Protein AF-A0A7W1JVN3-F1 (afdb_monomer_lite)

Radius of gyration: 24.02 Å; chains: 1; bounding box: 45×33×67 Å

Structure (mmCIF, N/CA/C/O backbone):
data_AF-A0A7W1JVN3-F1
#
_entry.id   AF-A0A7W1JVN3-F1
#
loop_
_atom_site.group_PDB
_atom_site.id
_atom_site.type_symbol
_atom_site.label_at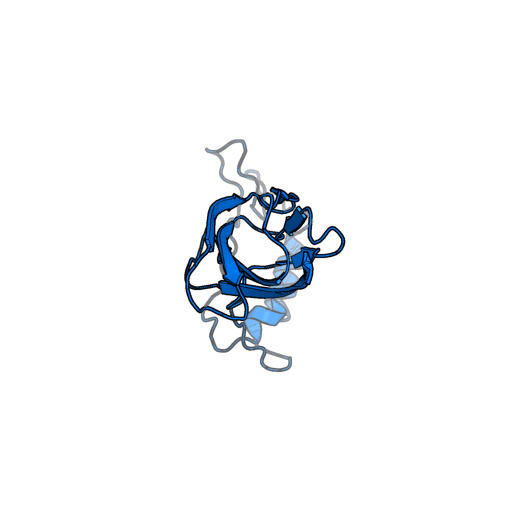om_id
_atom_site.label_alt_id
_atom_site.label_comp_id
_atom_site.label_asym_id
_atom_site.label_entity_id
_atom_site.label_seq_id
_atom_site.pdbx_PDB_ins_code
_atom_site.Cartn_x
_atom_site.Cartn_y
_atom_site.Cartn_z
_atom_site.occupancy
_atom_site.B_iso_or_equiv
_atom_site.auth_seq_id
_atom_site.auth_comp_id
_atom_site.auth_asym_id
_atom_site.auth_atom_id
_atom_site.pdbx_PDB_model_num
ATOM 1 N N . MET A 1 1 ? 14.796 -2.039 -10.505 1.00 80.62 1 MET A N 1
ATOM 2 C CA . MET A 1 1 ? 13.611 -2.732 -11.058 1.00 80.62 1 MET A CA 1
ATOM 3 C C . MET A 1 1 ? 13.986 -3.695 -12.180 1.00 80.62 1 MET A C 1
ATOM 5 O O . MET A 1 1 ? 13.745 -4.871 -11.993 1.00 80.62 1 MET A O 1
ATOM 9 N N . ILE A 1 2 ? 14.635 -3.263 -13.273 1.00 90.00 2 ILE A N 1
ATOM 10 C CA . ILE A 1 2 ? 15.010 -4.145 -14.409 1.00 90.00 2 ILE A CA 1
ATOM 11 C C . ILE A 1 2 ? 15.814 -5.377 -13.957 1.00 90.00 2 ILE A C 1
ATOM 13 O O . ILE A 1 2 ? 15.402 -6.497 -14.219 1.00 90.00 2 ILE A O 1
ATOM 17 N N . ALA A 1 3 ? 16.880 -5.178 -13.175 1.00 89.56 3 ALA A N 1
ATOM 18 C CA . ALA A 1 3 ? 17.670 -6.275 -12.601 1.00 89.56 3 ALA A CA 1
ATOM 19 C C . ALA A 1 3 ? 16.864 -7.224 -11.690 1.00 89.56 3 ALA A C 1
ATOM 21 O O . ALA A 1 3 ? 17.147 -8.412 -11.630 1.00 89.56 3 ALA A O 1
ATOM 22 N N . MET A 1 4 ? 15.855 -6.700 -10.982 1.00 88.25 4 MET A N 1
ATOM 23 C CA . MET A 1 4 ? 14.982 -7.509 -10.125 1.00 88.25 4 MET A CA 1
ATOM 24 C C . MET A 1 4 ? 14.071 -8.392 -10.979 1.00 88.25 4 MET A C 1
ATOM 26 O O . MET A 1 4 ? 13.988 -9.583 -10.724 1.00 88.25 4 MET A O 1
ATOM 30 N N . MET A 1 5 ? 13.449 -7.812 -12.012 1.00 90.88 5 MET A N 1
ATOM 31 C CA . MET A 1 5 ? 12.566 -8.536 -12.932 1.00 90.88 5 MET A CA 1
ATOM 32 C C . MET A 1 5 ? 13.322 -9.600 -13.730 1.00 90.88 5 MET A C 1
ATOM 34 O O . MET A 1 5 ? 12.798 -10.684 -13.931 1.00 90.88 5 MET A O 1
ATOM 38 N N . ALA A 1 6 ? 14.571 -9.326 -14.124 1.00 91.81 6 ALA A N 1
ATOM 39 C CA . ALA A 1 6 ? 15.424 -10.305 -14.798 1.00 91.81 6 ALA A CA 1
ATOM 40 C C . ALA A 1 6 ? 15.704 -11.552 -13.943 1.00 91.81 6 ALA A C 1
ATOM 42 O O . ALA A 1 6 ? 15.958 -12.618 -14.490 1.00 91.81 6 ALA A O 1
ATOM 43 N N . CYS A 1 7 ? 15.669 -11.414 -12.614 1.00 92.19 7 CYS A N 1
ATOM 44 C CA . CYS A 1 7 ? 15.931 -12.486 -11.656 1.00 92.19 7 CYS A CA 1
ATOM 45 C C . CYS A 1 7 ? 14.673 -13.074 -11.012 1.00 92.19 7 CYS A C 1
ATOM 47 O O . CYS A 1 7 ? 14.799 -13.858 -10.068 1.00 92.19 7 CYS A O 1
ATOM 49 N N . ASP A 1 8 ? 13.487 -12.720 -11.504 1.00 90.94 8 ASP A N 1
ATOM 50 C CA . ASP A 1 8 ? 12.232 -13.265 -11.010 1.00 90.94 8 ASP A CA 1
ATOM 51 C C . ASP A 1 8 ? 11.709 -14.370 -11.931 1.00 90.94 8 ASP A C 1
ATOM 53 O O . ASP A 1 8 ? 11.306 -14.079 -13.059 1.00 90.94 8 ASP A O 1
ATOM 57 N N . PRO A 1 9 ? 11.671 -15.638 -11.475 1.00 88.25 9 PRO A N 1
ATOM 58 C CA . PRO A 1 9 ? 11.204 -16.744 -12.306 1.00 88.25 9 PRO A CA 1
ATOM 59 C C . PRO A 1 9 ? 9.716 -16.643 -12.675 1.00 88.25 9 PRO A C 1
ATOM 61 O O . PRO A 1 9 ? 9.282 -17.316 -13.607 1.00 88.25 9 PRO A O 1
ATOM 64 N N . ASN A 1 10 ? 8.928 -15.816 -11.978 1.00 88.81 10 ASN A N 1
ATOM 65 C CA . ASN A 1 10 ? 7.516 -15.597 -12.289 1.00 88.81 10 ASN A CA 1
ATOM 66 C C . ASN A 1 10 ? 7.293 -14.500 -13.346 1.00 88.81 10 ASN A C 1
ATOM 68 O O . ASN A 1 10 ? 6.156 -14.276 -13.765 1.00 88.81 10 ASN A O 1
ATOM 72 N N . VAL A 1 11 ? 8.346 -13.799 -13.779 1.00 87.25 11 VAL A N 1
ATOM 73 C CA . VAL A 1 11 ? 8.254 -12.721 -14.769 1.00 87.25 11 VAL A CA 1
ATOM 74 C C . VAL A 1 11 ? 8.721 -13.227 -16.129 1.00 87.25 11 VAL A C 1
ATOM 76 O O . VAL A 1 11 ? 9.907 -13.402 -16.376 1.00 87.25 11 VAL A O 1
ATOM 79 N N . ALA A 1 12 ? 7.773 -13.414 -17.048 1.00 88.81 12 ALA A N 1
ATOM 80 C CA . ALA A 1 12 ? 8.077 -13.826 -18.420 1.00 88.81 12 ALA A CA 1
ATOM 81 C C . ALA A 1 12 ? 8.502 -12.654 -19.324 1.00 88.81 12 ALA A C 1
ATOM 83 O O . ALA A 1 12 ? 9.251 -12.845 -20.279 1.00 88.81 12 ALA A O 1
ATOM 84 N N . LEU A 1 13 ? 7.997 -11.442 -19.059 1.00 90.00 13 LEU A N 1
ATOM 85 C CA . LEU A 1 13 ? 8.247 -10.264 -19.888 1.00 90.00 13 LEU A CA 1
ATOM 86 C C . LEU A 1 13 ? 8.086 -8.968 -19.083 1.00 90.00 13 LEU A C 1
ATOM 88 O O . LEU A 1 13 ? 7.163 -8.830 -18.283 1.00 90.00 13 LEU A O 1
ATOM 92 N N . LEU A 1 14 ? 8.959 -7.994 -19.351 1.00 88.69 14 LEU A N 1
ATOM 93 C CA . LEU A 1 14 ? 8.854 -6.618 -18.867 1.00 88.69 14 LEU A CA 1
ATOM 94 C C . LEU A 1 14 ? 8.654 -5.682 -20.062 1.00 88.69 14 LEU A C 1
ATOM 96 O O . LEU A 1 14 ? 9.536 -5.565 -20.910 1.00 88.69 14 LEU A O 1
ATOM 100 N N . ASN A 1 15 ? 7.508 -5.002 -20.117 1.00 90.62 15 ASN A N 1
ATOM 101 C CA . ASN A 1 15 ? 7.204 -4.041 -21.174 1.00 90.62 15 ASN A CA 1
ATOM 102 C C . ASN A 1 15 ? 7.471 -2.599 -20.717 1.00 90.62 15 ASN A C 1
ATOM 104 O O . ASN A 1 15 ? 7.089 -2.216 -19.610 1.00 90.62 15 ASN A O 1
ATOM 108 N N . PHE A 1 16 ? 8.071 -1.787 -21.588 1.00 87.56 16 PHE A N 1
ATOM 109 C CA . PHE A 1 16 ? 8.265 -0.355 -21.362 1.00 87.56 16 PHE A CA 1
ATOM 110 C C . PHE A 1 16 ? 7.282 0.439 -22.221 1.00 87.56 16 PHE A C 1
ATOM 112 O O . PHE A 1 16 ? 7.457 0.567 -23.432 1.00 87.56 16 PHE A O 1
ATOM 119 N N . SER A 1 17 ? 6.254 0.992 -21.578 1.00 85.38 17 SER A N 1
ATOM 120 C CA . SER A 1 17 ? 5.256 1.842 -22.230 1.00 85.38 17 SER A CA 1
ATOM 121 C C . SER A 1 17 ? 5.543 3.322 -21.925 1.00 85.38 17 SER A C 1
ATOM 123 O O . SER A 1 17 ? 5.398 3.759 -20.785 1.00 85.38 17 SER A O 1
ATOM 125 N N . HIS A 1 18 ? 5.962 4.153 -22.881 1.00 84.81 18 HIS A N 1
ATOM 126 C CA . HIS A 1 18 ? 6.112 3.923 -24.325 1.00 84.81 18 HIS A CA 1
ATOM 127 C C . HIS A 1 18 ? 7.596 3.917 -24.742 1.00 84.81 18 HIS A C 1
ATOM 129 O O . HIS A 1 18 ? 8.470 4.394 -24.019 1.00 84.81 18 HIS A O 1
ATOM 135 N N . ALA A 1 19 ? 7.904 3.402 -25.935 1.00 89.12 19 ALA A N 1
ATOM 136 C CA . ALA A 1 19 ? 9.220 3.620 -26.540 1.00 89.12 19 ALA A CA 1
ATOM 137 C C . ALA A 1 19 ? 9.348 5.063 -27.064 1.00 89.12 19 ALA A C 1
ATOM 139 O O . ALA A 1 19 ? 10.355 5.725 -26.812 1.00 89.12 19 ALA A O 1
ATOM 140 N N . VAL A 1 20 ? 8.296 5.559 -27.726 1.00 90.94 20 VAL A N 1
ATOM 141 C CA . VAL A 1 20 ? 8.156 6.927 -28.247 1.00 90.94 20 VAL A CA 1
ATOM 142 C C . VAL A 1 20 ? 6.894 7.552 -27.653 1.00 90.94 20 VAL A C 1
ATOM 144 O O . VAL A 1 20 ? 5.893 6.854 -27.509 1.00 90.94 20 VAL A O 1
ATOM 147 N N . ASP A 1 21 ? 6.940 8.832 -27.291 1.00 88.62 21 ASP A N 1
ATOM 148 C CA . ASP A 1 21 ? 5.760 9.578 -26.838 1.00 88.62 21 ASP A CA 1
ATOM 149 C C . ASP A 1 21 ? 4.644 9.575 -27.896 1.00 88.62 21 ASP A C 1
ATOM 151 O O . ASP A 1 21 ? 4.900 9.685 -29.097 1.00 88.62 21 ASP A O 1
ATOM 155 N N . GLU A 1 22 ? 3.400 9.483 -27.431 1.00 85.12 22 GLU A N 1
ATOM 156 C CA . GLU A 1 22 ? 2.211 9.519 -28.283 1.00 85.12 22 GLU A CA 1
ATOM 157 C C . GLU A 1 22 ? 1.976 10.942 -28.814 1.00 85.12 22 GLU A C 1
ATOM 159 O O . GLU A 1 22 ? 2.020 11.915 -28.059 1.00 85.12 22 GLU A O 1
ATOM 164 N N . THR A 1 23 ? 1.696 11.085 -30.111 1.00 82.56 23 THR A N 1
ATOM 165 C CA . THR A 1 23 ? 1.456 12.402 -30.730 1.00 82.56 23 THR A CA 1
ATOM 166 C C . THR A 1 23 ? 0.033 12.895 -30.510 1.00 82.56 23 THR A C 1
ATOM 168 O O . THR A 1 23 ? -0.199 14.100 -30.433 1.00 82.56 23 THR A O 1
ATOM 171 N N . ASN A 1 24 ? -0.920 11.970 -30.390 1.00 78.81 24 ASN A N 1
ATOM 172 C CA . ASN A 1 24 ? -2.346 12.277 -30.294 1.00 78.81 24 ASN A CA 1
ATOM 173 C C . ASN A 1 24 ? -2.817 12.606 -28.866 1.00 78.81 24 ASN A C 1
ATOM 175 O O . ASN A 1 24 ? -3.949 13.052 -28.683 1.00 78.81 24 ASN A O 1
ATOM 179 N N . LEU A 1 25 ? -1.967 12.404 -27.850 1.00 69.12 25 LEU A N 1
ATOM 180 C CA . LEU A 1 25 ? -2.274 12.666 -26.442 1.00 69.12 25 LEU A CA 1
ATOM 181 C C . LEU A 1 25 ? -1.255 13.661 -25.864 1.00 69.12 25 LEU A C 1
ATOM 183 O O . LEU A 1 25 ? -0.234 13.238 -25.320 1.00 69.12 25 LEU A O 1
ATOM 187 N N . PRO A 1 26 ? -1.522 14.982 -25.927 1.00 63.78 26 PRO A N 1
ATOM 188 C CA . PRO A 1 26 ? -0.530 16.029 -25.646 1.00 63.78 26 PRO A CA 1
ATOM 189 C C . PRO A 1 26 ? 0.064 16.020 -24.223 1.00 63.78 26 PRO A C 1
ATOM 191 O O . PRO A 1 26 ? 1.029 16.735 -23.963 1.00 63.78 26 PRO A O 1
ATOM 194 N N . ALA A 1 27 ? -0.474 15.210 -23.306 1.00 64.75 27 ALA A N 1
ATOM 195 C CA . ALA A 1 27 ? -0.007 15.093 -21.925 1.00 64.75 27 ALA A CA 1
ATOM 196 C C . ALA A 1 27 ? 0.589 13.717 -21.562 1.00 64.75 27 ALA A C 1
ATOM 198 O O . ALA A 1 27 ? 1.071 13.558 -20.440 1.00 64.75 27 ALA A O 1
ATOM 199 N N . TRP A 1 28 ? 0.587 12.724 -22.463 1.00 69.38 28 TRP A N 1
ATOM 200 C CA . TRP A 1 28 ? 1.148 11.404 -22.156 1.00 69.38 28 TRP A CA 1
ATOM 201 C C . TRP A 1 28 ? 2.603 11.300 -22.622 1.00 69.38 28 TRP A C 1
ATOM 203 O O . TRP A 1 28 ? 2.902 10.858 -23.728 1.00 69.38 28 TRP A O 1
ATOM 213 N N . GLN A 1 29 ? 3.516 11.711 -21.742 1.00 78.50 29 GLN A N 1
ATOM 214 C CA . GLN A 1 29 ? 4.952 11.822 -22.016 1.00 78.50 29 GLN A CA 1
ATOM 215 C C . GLN A 1 29 ? 5.802 10.760 -21.287 1.00 78.50 29 GLN A C 1
ATOM 217 O O . GLN A 1 29 ? 6.773 11.088 -20.600 1.00 78.50 29 GLN A O 1
ATOM 222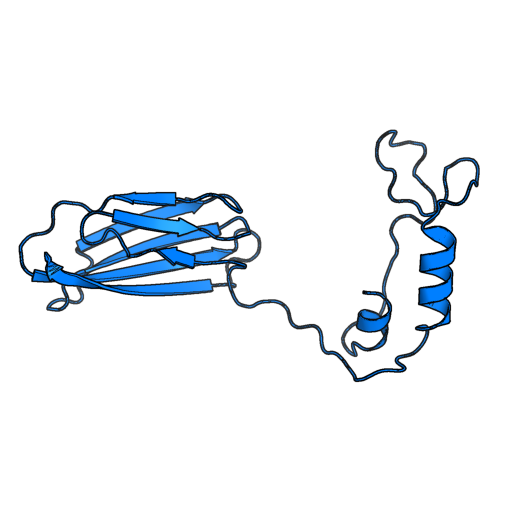 N N . SER A 1 30 ? 5.404 9.484 -21.361 1.00 85.44 30 SER A N 1
ATOM 223 C CA . SER A 1 30 ? 6.122 8.374 -20.703 1.00 85.44 30 SER A CA 1
ATOM 224 C C . SER A 1 30 ? 7.128 7.653 -21.611 1.00 85.44 30 SER A C 1
ATOM 226 O O . SER A 1 30 ? 7.730 6.661 -21.198 1.00 85.44 30 SER A O 1
ATOM 228 N N . GLY A 1 31 ? 7.303 8.131 -22.844 1.00 90.31 31 GLY A N 1
ATOM 229 C CA . GLY A 1 31 ? 8.224 7.623 -23.849 1.00 90.31 31 GLY A CA 1
ATOM 230 C C . GLY A 1 31 ? 9.693 7.823 -23.483 1.00 90.31 31 GLY A C 1
ATOM 231 O O . GLY A 1 31 ? 10.066 8.823 -22.874 1.00 90.31 31 GLY A O 1
ATOM 232 N N . LEU A 1 32 ? 10.570 6.912 -23.912 1.00 93.81 32 LEU A N 1
ATOM 233 C CA . LEU A 1 32 ? 12.026 7.122 -23.836 1.00 93.81 32 LEU A CA 1
ATOM 234 C C . LEU A 1 32 ? 12.540 8.066 -24.936 1.00 93.81 32 LEU A C 1
ATOM 236 O O . LEU A 1 32 ? 13.649 8.601 -24.839 1.00 93.81 32 LEU A O 1
ATOM 240 N N . VAL A 1 33 ? 11.738 8.265 -25.980 1.00 94.56 33 VAL A N 1
ATOM 241 C CA . VAL A 1 33 ? 12.029 9.090 -27.151 1.00 94.56 33 VAL A CA 1
ATOM 242 C C . VAL A 1 33 ? 10.862 10.053 -27.380 1.00 94.56 33 VAL A C 1
ATOM 244 O O . VAL A 1 33 ? 9.701 9.663 -27.298 1.00 94.56 33 VAL A O 1
ATOM 247 N N . LEU A 1 34 ? 11.169 11.318 -27.652 1.00 91.38 34 LEU A N 1
ATOM 248 C CA . LEU A 1 34 ? 10.186 12.330 -28.038 1.00 91.38 34 LEU A CA 1
ATOM 249 C C . LEU A 1 34 ? 9.633 12.044 -29.446 1.00 91.38 34 LEU A C 1
ATOM 251 O O . LEU A 1 34 ? 10.298 11.363 -30.230 1.00 91.38 34 LEU A O 1
ATOM 255 N N . PRO A 1 35 ? 8.487 12.625 -29.846 1.00 90.75 35 PRO A N 1
ATOM 256 C CA . PRO A 1 35 ? 7.905 12.358 -31.164 1.00 90.75 35 PRO A CA 1
ATOM 257 C C . PRO A 1 35 ? 8.803 12.768 -32.340 1.00 90.75 35 PRO A C 1
ATOM 259 O O . PRO A 1 35 ? 8.720 12.203 -33.423 1.00 90.75 35 PRO A O 1
ATOM 262 N N . ASN A 1 36 ? 9.710 13.726 -32.121 1.00 91.06 36 ASN A N 1
ATOM 263 C CA . ASN A 1 36 ? 10.709 14.153 -33.103 1.00 91.06 36 ASN A CA 1
ATOM 264 C C . ASN A 1 36 ? 11.965 13.251 -33.148 1.00 91.06 36 ASN A C 1
ATOM 266 O O . ASN A 1 36 ? 12.952 13.616 -33.782 1.00 91.06 36 ASN A O 1
ATOM 270 N N . GLY A 1 37 ? 11.976 12.121 -32.431 1.00 92.00 37 GLY A N 1
ATOM 271 C CA . GLY A 1 37 ? 13.104 11.187 -32.369 1.00 92.00 37 GLY A CA 1
ATOM 272 C C . GLY A 1 37 ? 14.187 11.541 -31.341 1.00 92.00 37 GLY A C 1
ATOM 273 O O . GLY A 1 37 ? 15.147 10.786 -31.172 1.00 92.00 37 GLY A O 1
ATOM 274 N N . THR A 1 38 ? 14.052 12.658 -30.619 1.00 94.69 38 THR A N 1
ATOM 275 C CA . THR A 1 38 ? 15.031 13.061 -29.600 1.00 94.69 38 THR A CA 1
ATOM 276 C C . THR A 1 38 ? 14.950 12.130 -28.392 1.00 94.69 38 THR A C 1
ATOM 278 O O . THR A 1 38 ? 13.896 11.966 -27.782 1.00 94.69 38 THR A O 1
ATOM 281 N N . ARG A 1 39 ? 16.073 11.518 -28.012 1.00 95.75 39 ARG A N 1
ATOM 282 C CA . ARG A 1 39 ? 16.152 10.608 -26.859 1.00 95.75 39 ARG A CA 1
ATOM 283 C C . ARG A 1 39 ? 16.128 11.392 -25.548 1.00 95.75 39 ARG A C 1
ATOM 285 O O . ARG A 1 39 ? 16.862 12.368 -25.400 1.00 95.75 39 ARG A O 1
ATOM 292 N N . ARG A 1 40 ? 15.342 10.936 -24.571 1.00 93.25 40 ARG A N 1
ATOM 293 C CA . ARG A 1 40 ? 15.376 11.478 -23.205 1.00 93.25 40 ARG A CA 1
ATOM 294 C C . ARG A 1 40 ? 16.631 11.009 -22.469 1.00 93.25 40 ARG A C 1
ATOM 296 O O . ARG A 1 40 ? 17.221 9.985 -22.810 1.00 93.25 40 ARG A O 1
ATOM 303 N N . ALA A 1 41 ? 16.993 11.711 -21.395 1.00 94.38 41 ALA A N 1
ATOM 304 C CA . ALA A 1 41 ? 18.122 11.339 -20.536 1.00 94.38 41 ALA A CA 1
ATOM 305 C C . ALA A 1 41 ? 18.001 9.916 -19.947 1.00 94.38 41 ALA A C 1
ATOM 307 O O . ALA A 1 41 ? 19.008 9.268 -19.676 1.00 94.38 41 ALA A O 1
ATOM 308 N N . SER A 1 42 ? 16.775 9.402 -19.794 1.00 92.38 42 SER A N 1
ATOM 309 C CA . SER A 1 42 ? 16.509 8.032 -19.347 1.00 92.38 42 SER A CA 1
ATOM 310 C C . SER A 1 42 ? 16.840 6.960 -20.392 1.00 92.38 42 SER A C 1
ATOM 312 O O . SER A 1 42 ? 17.077 5.815 -20.014 1.00 92.38 42 SER A O 1
ATOM 314 N N . PHE A 1 43 ? 16.890 7.298 -21.687 1.00 95.31 43 PHE A N 1
ATOM 315 C CA . PHE A 1 43 ? 17.106 6.337 -22.773 1.00 95.31 43 PHE A CA 1
ATOM 316 C C . PHE A 1 43 ? 18.388 5.502 -22.602 1.00 95.31 43 PHE A C 1
ATOM 318 O O . PHE A 1 43 ? 18.279 4.273 -22.583 1.00 95.31 43 PHE A O 1
ATOM 325 N N . PRO A 1 44 ? 19.596 6.097 -22.462 1.00 96.06 44 PRO A N 1
ATOM 326 C CA . PRO A 1 44 ? 20.814 5.305 -22.297 1.00 96.06 44 PRO A CA 1
ATOM 327 C C . PRO A 1 44 ? 20.776 4.461 -21.019 1.00 96.06 44 PRO A C 1
ATOM 329 O O . PRO A 1 44 ? 21.146 3.295 -21.066 1.00 96.06 44 PRO A O 1
ATOM 332 N N . ALA A 1 45 ? 20.239 4.991 -19.915 1.00 94.62 45 ALA A N 1
ATOM 333 C CA . ALA A 1 45 ? 20.142 4.256 -18.655 1.00 94.62 45 ALA A CA 1
ATOM 334 C C . ALA A 1 45 ? 19.256 3.003 -18.770 1.00 94.62 45 ALA A C 1
ATOM 336 O O . ALA A 1 45 ? 19.624 1.941 -18.270 1.00 94.62 45 ALA A O 1
ATOM 337 N N . VAL A 1 46 ? 18.109 3.100 -19.452 1.00 93.94 46 VAL A N 1
ATOM 338 C CA . VAL A 1 46 ? 17.221 1.948 -19.676 1.00 93.94 46 VAL A CA 1
ATOM 339 C C . VAL A 1 46 ? 17.858 0.944 -20.632 1.00 93.94 46 VAL A C 1
ATOM 341 O O . VAL A 1 46 ? 17.874 -0.246 -20.326 1.00 93.94 46 VAL A O 1
ATOM 344 N N . ARG A 1 47 ? 18.434 1.408 -21.748 1.00 95.19 47 ARG A N 1
ATOM 345 C CA . ARG A 1 47 ? 19.145 0.547 -22.706 1.00 95.19 47 ARG A CA 1
ATOM 346 C C . ARG A 1 47 ? 20.258 -0.243 -22.019 1.00 95.19 47 ARG A C 1
ATOM 348 O O . ARG A 1 47 ? 20.323 -1.460 -22.165 1.00 95.19 47 ARG A O 1
ATOM 355 N N . ASP A 1 48 ? 21.115 0.438 -21.267 1.00 95.50 48 ASP A N 1
ATOM 356 C CA . ASP A 1 48 ? 22.272 -0.184 -20.627 1.00 95.50 48 ASP A CA 1
ATOM 357 C C . ASP A 1 48 ? 21.821 -1.157 -19.532 1.00 95.50 48 ASP A C 1
ATOM 359 O O . ASP A 1 48 ? 22.355 -2.259 -19.426 1.00 95.50 48 ASP A O 1
ATOM 363 N N . ALA A 1 49 ? 20.769 -0.822 -18.779 1.00 94.31 49 ALA A N 1
ATOM 364 C CA . ALA A 1 49 ? 20.184 -1.734 -17.805 1.00 94.31 49 ALA A CA 1
ATOM 365 C C . ALA A 1 49 ? 19.586 -2.995 -18.452 1.00 94.31 49 ALA A C 1
ATOM 367 O O . ALA A 1 49 ? 19.764 -4.078 -17.898 1.00 94.31 49 ALA A O 1
ATOM 368 N N . ILE A 1 50 ? 18.924 -2.889 -19.609 1.00 93.81 50 ILE A N 1
ATOM 369 C CA . ILE A 1 50 ? 18.444 -4.057 -20.367 1.00 93.81 50 ILE A CA 1
ATOM 370 C C . ILE A 1 50 ? 19.634 -4.902 -20.830 1.00 93.81 50 ILE A C 1
ATOM 372 O O . ILE A 1 50 ? 19.651 -6.105 -20.599 1.00 93.81 50 ILE A O 1
ATOM 376 N N . MET A 1 51 ? 20.665 -4.284 -21.411 1.00 94.81 51 MET A N 1
ATOM 377 C CA . MET A 1 51 ? 21.847 -5.008 -21.891 1.00 94.81 51 MET A CA 1
ATOM 378 C C . MET A 1 51 ? 22.606 -5.715 -20.767 1.00 94.81 51 MET A C 1
ATOM 380 O O . MET A 1 51 ? 23.081 -6.833 -20.953 1.00 94.81 51 MET A O 1
ATOM 384 N N . VAL A 1 52 ? 22.714 -5.093 -19.593 1.00 94.56 52 VAL A N 1
ATOM 385 C CA . VAL A 1 52 ? 23.371 -5.693 -18.426 1.00 94.56 52 VAL A CA 1
ATOM 386 C C . VAL A 1 52 ? 22.538 -6.833 -17.836 1.00 94.56 52 VAL A C 1
ATOM 388 O O . VAL A 1 52 ? 23.130 -7.808 -17.374 1.00 94.56 52 VAL A O 1
ATOM 391 N N . ASN A 1 53 ? 21.206 -6.741 -17.879 1.00 92.56 53 ASN A N 1
ATOM 392 C CA . ASN A 1 53 ? 20.276 -7.658 -17.212 1.00 92.56 53 ASN A CA 1
ATOM 393 C C . ASN A 1 53 ? 19.384 -8.431 -18.201 1.00 92.56 53 ASN A C 1
ATOM 395 O O . ASN A 1 53 ? 18.242 -8.740 -17.873 1.00 92.56 53 ASN A O 1
ATOM 399 N N . HIS A 1 54 ? 19.878 -8.735 -19.408 1.00 88.38 54 HIS A N 1
ATOM 400 C CA . HIS A 1 54 ? 19.149 -9.582 -20.366 1.00 88.38 54 HIS A CA 1
ATOM 401 C C . HIS A 1 54 ? 18.959 -11.017 -19.846 1.00 88.38 54 HIS A C 1
ATOM 403 O O . HIS A 1 54 ? 18.075 -11.730 -20.303 1.00 88.38 54 HIS A O 1
ATOM 409 N N . GLU A 1 55 ? 19.770 -11.405 -18.863 1.00 88.19 55 GLU A N 1
ATOM 410 C CA . GLU A 1 55 ? 19.692 -12.637 -18.088 1.00 88.19 55 GLU A CA 1
ATOM 411 C C . GLU A 1 55 ? 19.839 -12.303 -16.597 1.00 88.19 55 GLU A C 1
ATOM 413 O O . GLU A 1 55 ? 20.450 -11.289 -16.228 1.00 88.19 55 GLU A O 1
ATOM 418 N N . CYS A 1 56 ? 19.326 -13.176 -15.726 1.00 89.88 56 CYS A N 1
ATOM 419 C CA . CYS A 1 56 ? 19.582 -13.063 -14.296 1.00 89.88 56 CYS A CA 1
ATOM 420 C C . CYS A 1 56 ? 21.063 -13.313 -13.993 1.00 89.88 56 CYS A C 1
ATOM 422 O O . CYS A 1 56 ? 21.561 -14.425 -14.140 1.00 89.88 56 CYS A O 1
ATOM 424 N N . LYS A 1 57 ? 21.754 -12.285 -13.496 1.00 86.25 57 LYS A N 1
ATOM 425 C CA . LYS A 1 57 ? 23.150 -12.378 -13.022 1.00 86.25 57 LYS A CA 1
ATOM 426 C C . LYS A 1 57 ? 23.274 -12.362 -11.497 1.00 86.25 57 LYS A C 1
ATOM 428 O O . LYS A 1 57 ? 24.379 -12.378 -10.963 1.00 86.25 57 LYS A O 1
ATOM 433 N N . GLY A 1 58 ? 22.148 -12.253 -10.798 1.00 83.19 58 GLY A N 1
ATOM 434 C CA . GLY A 1 58 ? 22.083 -12.095 -9.351 1.00 83.19 58 GLY A CA 1
ATOM 435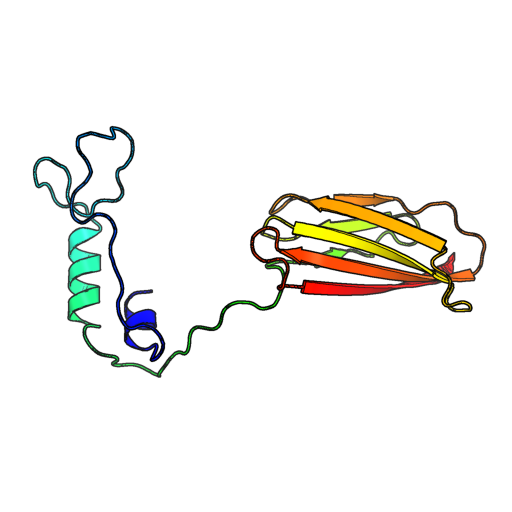 C C . GLY A 1 58 ? 21.440 -13.286 -8.652 1.00 83.19 58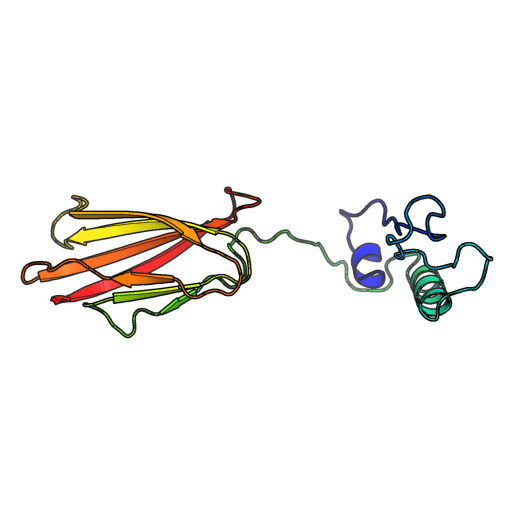 GLY A C 1
ATOM 436 O O . GLY A 1 58 ? 21.236 -14.355 -9.220 1.00 83.19 58 GLY A O 1
ATOM 437 N N . LYS A 1 59 ? 21.092 -13.079 -7.383 1.00 84.94 59 LYS A N 1
ATOM 438 C CA . LYS A 1 59 ? 20.251 -14.020 -6.646 1.00 84.94 59 LYS A CA 1
ATOM 439 C C . LYS A 1 59 ? 18.847 -13.999 -7.249 1.00 84.94 59 LYS A C 1
ATOM 441 O O . LYS A 1 59 ? 18.320 -12.914 -7.484 1.00 84.94 59 LYS A O 1
ATOM 446 N N . LEU A 1 60 ? 18.240 -15.172 -7.426 1.00 87.81 60 LEU A N 1
ATOM 447 C CA . LEU A 1 60 ? 16.823 -15.265 -7.770 1.00 87.81 60 LEU A CA 1
ATOM 448 C C . LEU A 1 60 ? 15.996 -14.501 -6.731 1.00 87.81 60 LEU A C 1
ATOM 450 O O . LEU A 1 60 ? 16.128 -14.726 -5.522 1.00 87.81 60 LEU A O 1
ATOM 454 N N . VAL A 1 61 ? 15.175 -13.576 -7.214 1.00 82.62 61 VAL A N 1
ATOM 455 C CA . VAL A 1 61 ? 14.263 -12.780 -6.401 1.00 82.62 61 VAL A CA 1
ATOM 456 C C . VAL A 1 61 ? 12.864 -13.139 -6.838 1.00 82.62 61 VAL A C 1
ATOM 458 O O . VAL A 1 61 ? 12.458 -12.799 -7.934 1.00 82.62 61 VAL A O 1
ATOM 461 N N . GLU A 1 62 ? 12.113 -13.795 -5.971 1.00 83.38 62 GLU A N 1
ATOM 462 C CA . GLU A 1 62 ? 10.696 -14.018 -6.217 1.00 83.38 62 GLU A CA 1
ATOM 463 C C . GLU A 1 62 ? 9.927 -12.786 -5.741 1.00 83.38 62 GLU A C 1
ATOM 465 O O . GLU A 1 62 ? 9.877 -12.500 -4.536 1.00 83.38 62 GLU A O 1
ATOM 470 N N . TRP A 1 63 ? 9.343 -12.027 -6.666 1.00 80.69 63 TRP A N 1
ATOM 471 C CA . TRP A 1 63 ? 8.393 -10.997 -6.290 1.00 80.69 63 TRP A CA 1
ATOM 472 C C . TRP A 1 63 ? 7.193 -11.661 -5.625 1.00 80.69 63 TRP A C 1
ATOM 474 O O . TRP A 1 63 ? 6.587 -12.600 -6.140 1.00 80.69 63 TRP A O 1
ATOM 484 N N . ARG A 1 64 ? 6.829 -11.145 -4.454 1.00 80.75 64 ARG A N 1
ATOM 485 C CA . ARG A 1 64 ? 5.620 -11.545 -3.743 1.00 80.75 64 ARG A CA 1
ATOM 486 C C . ARG A 1 64 ? 4.763 -10.310 -3.559 1.00 80.75 64 ARG A C 1
ATOM 488 O O . ARG A 1 64 ? 5.226 -9.308 -3.011 1.00 80.75 64 ARG A O 1
ATOM 495 N N . HIS A 1 65 ? 3.509 -10.386 -3.993 1.00 82.56 65 HIS A N 1
ATOM 496 C CA . HIS A 1 65 ? 2.538 -9.355 -3.649 1.00 82.56 65 HIS A CA 1
ATOM 497 C C . HIS A 1 65 ? 2.389 -9.263 -2.123 1.00 82.56 65 HIS A C 1
ATOM 499 O O . HIS A 1 65 ? 2.529 -10.262 -1.411 1.00 82.56 65 HIS A O 1
ATOM 505 N N . THR A 1 66 ? 2.089 -8.069 -1.620 1.00 90.75 66 THR A N 1
ATOM 506 C CA . THR A 1 66 ? 1.707 -7.903 -0.214 1.00 90.75 66 THR A CA 1
ATOM 507 C C . THR A 1 66 ? 0.334 -8.532 0.020 1.00 90.75 66 THR A C 1
ATOM 509 O O . THR A 1 66 ? -0.586 -8.337 -0.771 1.00 90.75 66 THR A O 1
ATOM 512 N N . ASP A 1 67 ? 0.189 -9.266 1.116 1.00 94.44 67 ASP A N 1
ATOM 513 C CA . ASP A 1 67 ? -1.071 -9.834 1.613 1.00 94.44 67 ASP A CA 1
ATOM 514 C C . ASP A 1 67 ? -1.749 -8.916 2.649 1.00 94.44 67 ASP A C 1
ATOM 516 O O . ASP A 1 67 ? -2.839 -9.193 3.149 1.00 94.44 67 ASP A O 1
ATOM 520 N N . ARG A 1 68 ? -1.105 -7.790 2.965 1.00 96.44 68 ARG A N 1
ATOM 521 C CA . ARG A 1 68 ? -1.525 -6.819 3.976 1.00 96.44 68 ARG A CA 1
ATOM 522 C C . ARG A 1 68 ? -1.788 -5.458 3.364 1.00 96.44 68 ARG A C 1
ATOM 524 O O . ARG A 1 68 ? -1.309 -5.135 2.274 1.00 96.44 68 ARG A O 1
ATOM 531 N N . VAL A 1 69 ? -2.534 -4.648 4.103 1.00 97.56 69 VAL A N 1
ATOM 532 C CA . VAL A 1 69 ? -2.716 -3.227 3.804 1.00 97.56 69 VAL A CA 1
ATOM 533 C C . VAL A 1 69 ? -1.392 -2.489 4.044 1.00 97.56 69 VAL A C 1
ATOM 535 O O . VAL A 1 69 ? -0.824 -2.575 5.138 1.00 97.56 69 VAL A O 1
ATOM 538 N N . VAL A 1 70 ? -0.883 -1.794 3.029 1.00 96.88 70 VAL A N 1
ATOM 539 C CA . VAL A 1 70 ? 0.429 -1.126 3.034 1.00 96.88 70 VAL A CA 1
ATOM 540 C C . VAL A 1 70 ? 0.407 0.062 3.989 1.00 96.88 70 VAL A C 1
ATOM 542 O O . VAL A 1 70 ? -0.519 0.872 3.987 1.00 96.88 70 VAL A O 1
ATOM 545 N N . GLY A 1 71 ? 1.423 0.159 4.850 1.00 96.88 71 GLY A N 1
ATOM 546 C CA . GLY A 1 71 ? 1.543 1.257 5.817 1.00 96.88 71 GLY A CA 1
ATOM 547 C C . GLY A 1 71 ? 0.469 1.274 6.909 1.00 96.88 71 GLY A C 1
ATOM 548 O O . GLY A 1 71 ? 0.383 2.238 7.671 1.00 96.88 71 GLY A O 1
ATOM 549 N N . ALA A 1 72 ? -0.360 0.228 6.998 1.00 97.88 72 ALA A N 1
ATOM 550 C CA . ALA A 1 72 ? -1.436 0.139 7.972 1.00 97.88 72 ALA A CA 1
ATOM 551 C C . ALA A 1 72 ? -0.910 0.264 9.405 1.00 97.88 72 ALA A C 1
ATOM 553 O O . ALA A 1 72 ? -0.040 -0.493 9.845 1.00 97.88 72 ALA A O 1
ATOM 554 N N . ARG A 1 73 ? -1.478 1.204 10.159 1.00 97.88 73 ARG A N 1
ATOM 555 C CA . ARG A 1 73 ? -1.123 1.458 11.554 1.00 97.88 73 ARG A CA 1
ATOM 556 C C . ARG A 1 73 ? -2.292 2.024 12.343 1.00 97.88 73 ARG A C 1
ATOM 558 O O . ARG A 1 73 ? -3.078 2.827 11.844 1.00 97.88 73 ARG A O 1
ATOM 565 N N . VAL A 1 74 ? -2.359 1.643 13.618 1.00 97.81 74 VAL A N 1
ATOM 566 C CA . VAL A 1 74 ? -3.348 2.154 14.573 1.00 97.81 74 VAL A CA 1
ATOM 567 C C . VAL A 1 74 ? -2.645 2.686 15.816 1.00 97.81 74 VAL A C 1
ATOM 569 O O . VAL A 1 74 ? -1.870 1.980 16.459 1.00 97.81 74 VAL A O 1
ATOM 572 N N . SER A 1 75 ? -2.925 3.938 16.175 1.00 97.88 75 SER A N 1
ATOM 573 C CA . SER A 1 75 ? -2.435 4.562 17.404 1.00 97.88 75 SER A CA 1
ATOM 574 C C . SER A 1 75 ? -3.520 4.533 18.474 1.00 97.88 75 SER A C 1
ATOM 576 O O . SER A 1 75 ? -4.479 5.303 18.437 1.00 97.88 75 SER A O 1
ATOM 578 N N . PHE A 1 76 ? -3.336 3.664 19.466 1.00 96.94 76 PHE A N 1
ATOM 579 C CA . PHE A 1 76 ? -4.239 3.510 20.611 1.00 96.94 76 PHE A CA 1
ATOM 580 C C . PHE A 1 76 ? -3.892 4.420 21.805 1.00 96.94 76 PHE A C 1
ATOM 582 O O . PHE A 1 76 ? -4.379 4.197 22.912 1.00 96.94 76 PHE A O 1
ATOM 589 N N . LYS A 1 77 ? -3.036 5.435 21.613 1.00 95.75 77 LYS A N 1
ATOM 590 C CA . LYS A 1 77 ? -2.518 6.290 22.700 1.00 95.75 77 LYS A CA 1
ATOM 591 C C . LYS A 1 77 ? -3.611 7.053 23.462 1.00 95.75 77 LYS A C 1
ATOM 593 O O . LYS A 1 77 ? -3.422 7.365 24.629 1.00 95.75 77 LYS A O 1
ATOM 598 N N . THR A 1 78 ? -4.740 7.344 22.818 1.00 95.31 78 THR A N 1
ATOM 599 C CA . THR A 1 78 ? -5.835 8.159 23.372 1.00 95.31 78 THR A CA 1
ATOM 600 C C . THR A 1 78 ? -7.030 7.335 23.870 1.00 95.31 78 THR A C 1
ATOM 602 O O . THR A 1 78 ? -8.101 7.887 24.152 1.00 95.31 78 THR A O 1
ATOM 605 N N . LEU A 1 79 ? -6.874 6.014 24.014 1.00 94.31 79 LEU A N 1
ATOM 606 C CA . LEU A 1 79 ? -7.874 5.180 24.683 1.00 94.31 79 LEU A CA 1
ATOM 607 C C . LEU A 1 79 ? -8.055 5.621 26.152 1.00 94.31 79 LEU A C 1
ATOM 609 O O . LEU A 1 79 ? -7.091 6.055 26.779 1.00 94.31 79 LEU A O 1
ATOM 613 N N . PRO A 1 80 ? -9.271 5.517 26.726 1.00 93.81 80 PRO A N 1
ATOM 614 C CA . PRO A 1 80 ? -10.492 4.930 26.162 1.00 93.81 80 PRO A CA 1
ATOM 615 C C . PRO A 1 80 ? -11.365 5.925 25.374 1.00 93.81 80 PRO A C 1
ATOM 617 O O . PRO A 1 80 ? -12.533 5.639 25.127 1.00 93.81 80 PRO A O 1
ATOM 620 N N . ARG A 1 81 ? -10.858 7.118 25.025 1.00 94.25 81 ARG A N 1
ATOM 621 C CA . ARG A 1 81 ? -11.663 8.182 24.392 1.00 94.25 81 ARG A CA 1
ATOM 622 C C . ARG A 1 81 ? -11.689 8.077 22.872 1.00 94.25 81 ARG A C 1
ATOM 624 O O . ARG A 1 81 ? -12.725 8.310 22.256 1.00 94.25 81 ARG A O 1
ATOM 631 N N . SER A 1 82 ? -10.554 7.758 22.267 1.00 95.56 82 SER A N 1
ATOM 632 C CA . SER A 1 82 ? -10.424 7.666 20.815 1.00 95.56 82 SER A CA 1
ATOM 633 C C . SER A 1 82 ? -9.201 6.850 20.407 1.00 95.56 82 SER A C 1
ATOM 635 O O . SER A 1 82 ? -8.399 6.459 21.253 1.00 95.56 82 SER A O 1
ATOM 637 N N . PHE A 1 83 ? -9.042 6.624 19.107 1.00 96.94 83 PHE A N 1
ATOM 638 C CA . PHE A 1 83 ? -7.805 6.142 18.495 1.00 96.94 83 PHE A CA 1
ATOM 639 C C . PHE A 1 83 ? -7.701 6.651 17.050 1.00 96.94 83 PHE A C 1
ATOM 641 O O . PHE A 1 83 ? -8.697 7.094 16.473 1.00 96.94 83 PHE A O 1
ATOM 648 N N . LEU A 1 84 ? -6.496 6.603 16.479 1.00 97.75 84 LEU A N 1
ATOM 649 C CA . LEU A 1 84 ? -6.228 6.998 15.091 1.00 97.75 84 LEU A CA 1
ATOM 650 C C . LEU A 1 84 ? -5.886 5.776 14.244 1.00 97.75 84 LEU A C 1
ATOM 652 O O . LEU A 1 84 ? -5.152 4.903 14.706 1.00 97.75 84 LEU A O 1
ATOM 656 N N . VAL A 1 85 ? -6.369 5.750 13.008 1.00 97.94 85 VAL A N 1
ATOM 657 C CA . VAL A 1 85 ? -6.077 4.724 11.998 1.00 97.94 85 VAL A CA 1
ATOM 658 C C . VAL A 1 85 ? -5.504 5.401 10.761 1.00 97.94 85 VAL A C 1
ATOM 660 O O . VAL A 1 85 ? -5.980 6.465 10.381 1.00 97.94 85 VAL A O 1
ATOM 663 N N . ARG A 1 86 ? -4.505 4.791 10.127 1.00 97.81 86 ARG A N 1
ATOM 664 C CA . ARG A 1 86 ? -3.931 5.259 8.861 1.00 97.81 86 ARG A CA 1
ATOM 665 C C . ARG A 1 86 ? -3.397 4.072 8.062 1.00 97.81 86 ARG A C 1
ATOM 667 O O . ARG A 1 86 ? -2.951 3.094 8.660 1.00 97.81 86 ARG A O 1
ATOM 674 N N . ALA A 1 87 ? -3.378 4.199 6.745 1.00 98.00 87 ALA A N 1
ATOM 675 C CA . ALA A 1 87 ? -2.589 3.379 5.833 1.00 98.00 87 ALA A CA 1
ATOM 676 C C . ALA A 1 87 ? -1.913 4.281 4.787 1.00 98.00 87 ALA A C 1
ATOM 678 O O . ALA A 1 87 ? -2.273 5.452 4.670 1.00 98.00 87 ALA A O 1
ATOM 679 N N . ASP A 1 88 ? -0.948 3.758 4.033 1.00 97.56 88 ASP A N 1
ATOM 680 C CA . ASP A 1 88 ? -0.278 4.501 2.951 1.00 97.56 88 ASP A CA 1
ATOM 681 C C . ASP A 1 88 ? -0.972 4.301 1.587 1.00 97.56 88 ASP A C 1
ATOM 683 O O . ASP A 1 88 ? -0.516 4.797 0.562 1.00 97.56 88 ASP A O 1
ATOM 687 N N . GLU A 1 89 ? -2.114 3.614 1.584 1.00 96.62 89 GLU A N 1
ATOM 688 C CA . GLU A 1 89 ? -2.991 3.368 0.438 1.00 96.62 89 GLU A CA 1
ATOM 689 C C . GLU A 1 89 ? -4.463 3.546 0.844 1.00 96.62 89 GLU A C 1
ATOM 691 O O . GLU A 1 89 ? -4.761 3.648 2.035 1.00 96.62 89 GLU A O 1
ATOM 696 N N . GLY A 1 90 ? -5.377 3.580 -0.130 1.00 97.19 90 GLY A N 1
ATOM 697 C CA . GLY A 1 90 ? -6.818 3.586 0.133 1.00 97.19 90 GLY A CA 1
ATOM 698 C C . GLY A 1 90 ? -7.279 2.285 0.794 1.00 97.19 90 GLY A C 1
ATOM 699 O O . GLY A 1 90 ? -6.813 1.192 0.450 1.00 97.19 90 GLY A O 1
ATOM 700 N N . PHE A 1 91 ? -8.178 2.390 1.774 1.00 97.88 91 PHE A N 1
ATOM 701 C CA . PHE A 1 91 ? -8.635 1.241 2.554 1.00 97.88 91 PHE A CA 1
ATOM 702 C C . PHE A 1 91 ? -10.108 1.342 2.945 1.00 97.88 91 PHE A C 1
ATOM 704 O O . PHE A 1 91 ? -10.650 2.424 3.160 1.00 97.88 91 PHE A O 1
ATOM 711 N N . SER A 1 92 ? -10.746 0.189 3.132 1.00 97.38 92 SER A N 1
ATOM 712 C CA . SER A 1 92 ? -11.974 0.087 3.922 1.00 97.38 92 SER A CA 1
ATOM 713 C C . SER A 1 92 ? -11.658 -0.444 5.315 1.00 97.38 92 SER A C 1
ATOM 715 O O . SER A 1 92 ? -10.642 -1.111 5.525 1.00 97.38 92 SER A O 1
ATOM 717 N N . TYR A 1 93 ? -12.496 -0.116 6.293 1.00 97.06 93 TYR A N 1
ATOM 718 C CA . TYR A 1 93 ? -12.296 -0.531 7.676 1.00 97.06 93 TYR A CA 1
ATOM 719 C C . TYR A 1 93 ? -13.552 -1.143 8.286 1.00 97.06 93 TYR A C 1
ATOM 721 O O . TYR A 1 93 ? -14.673 -0.736 7.987 1.00 97.06 93 TYR A O 1
ATOM 729 N N . GLU A 1 94 ? -13.344 -2.055 9.234 1.00 96.06 94 GLU A N 1
ATOM 730 C CA . GLU A 1 94 ? -14.347 -2.499 10.193 1.00 96.06 94 GLU A CA 1
ATOM 731 C C . GLU A 1 94 ? -13.784 -2.381 11.617 1.00 96.06 94 GLU A C 1
ATOM 733 O O . GLU A 1 94 ? -12.753 -2.959 11.964 1.00 96.06 94 GLU A O 1
ATOM 738 N N . VAL A 1 95 ? -14.485 -1.643 12.473 1.00 95.62 95 VAL A N 1
ATOM 739 C CA . VAL A 1 95 ? -14.182 -1.496 13.897 1.00 95.62 95 VAL A CA 1
ATOM 740 C C . VAL A 1 95 ? -15.219 -2.261 14.705 1.00 95.62 95 VAL A C 1
ATOM 742 O O . VAL A 1 95 ? -16.423 -2.076 14.527 1.00 95.62 95 VAL A O 1
ATOM 745 N N . LYS A 1 96 ? -14.765 -3.086 15.648 1.00 93.94 96 LYS A N 1
ATOM 746 C CA . LYS A 1 96 ? -15.608 -3.809 16.608 1.00 93.94 96 LYS A CA 1
ATOM 747 C C . LYS A 1 96 ? -15.156 -3.501 18.023 1.00 93.94 96 LYS A C 1
ATOM 749 O O . LYS A 1 96 ? -13.966 -3.575 18.322 1.00 93.94 96 LYS A O 1
ATOM 754 N N . ILE A 1 97 ? -16.111 -3.216 18.903 1.00 92.75 97 ILE A N 1
ATOM 755 C CA . ILE A 1 97 ? -15.871 -3.097 20.342 1.00 92.75 97 ILE A CA 1
ATOM 756 C C . ILE A 1 97 ? -16.664 -4.184 21.049 1.00 92.75 97 ILE A C 1
ATOM 758 O O . ILE A 1 97 ? -17.888 -4.260 20.920 1.00 92.75 97 ILE A O 1
ATOM 762 N N . THR A 1 98 ? -15.966 -5.010 21.817 1.00 92.31 98 THR A N 1
ATOM 763 C CA . THR A 1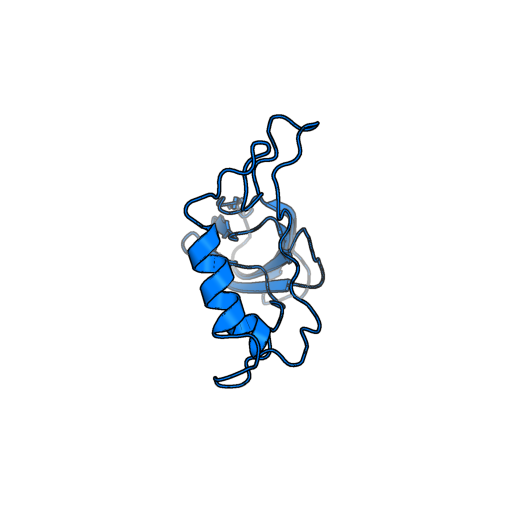 98 ? -16.560 -6.076 22.626 1.00 92.31 98 THR A CA 1
ATOM 764 C C . THR A 1 98 ? -16.205 -5.879 24.092 1.00 92.31 98 THR A C 1
ATOM 766 O O . THR A 1 98 ? -15.151 -5.330 24.432 1.00 92.31 98 THR A O 1
ATOM 769 N N . ARG A 1 99 ? -17.096 -6.307 24.991 1.00 90.75 99 ARG A N 1
ATOM 770 C CA . ARG A 1 99 ? -16.763 -6.409 26.416 1.00 90.75 99 ARG A CA 1
ATOM 771 C C . ARG A 1 99 ? -15.910 -7.657 26.613 1.00 90.75 99 ARG A C 1
ATOM 773 O O . ARG A 1 99 ? -16.187 -8.681 26.015 1.00 90.75 99 ARG A O 1
ATOM 780 N N . MET A 1 100 ? -14.903 -7.633 27.477 1.00 86.62 100 MET A N 1
ATOM 781 C CA . MET A 1 100 ? -14.097 -8.843 27.710 1.00 86.62 100 MET A CA 1
ATOM 782 C C . MET A 1 100 ? -14.906 -9.978 28.357 1.00 86.62 100 MET A C 1
ATOM 784 O O . MET A 1 100 ? -14.610 -11.143 28.128 1.00 86.62 100 MET A O 1
ATOM 788 N N . SER A 1 101 ? -15.944 -9.644 29.130 1.00 82.56 101 SER A N 1
ATOM 789 C CA . SER A 1 101 ? -16.830 -10.616 29.780 1.00 82.56 101 SER A CA 1
ATOM 790 C C . SER A 1 101 ? -17.944 -11.157 28.877 1.00 82.56 101 SER A C 1
ATOM 792 O O . SER A 1 101 ? -18.746 -11.967 29.330 1.00 82.56 101 SER A O 1
ATOM 794 N N . SER A 1 102 ? -18.060 -10.685 27.631 1.00 73.88 102 SER A N 1
ATOM 795 C CA . SER A 1 102 ? -19.116 -11.111 26.711 1.00 73.88 102 SER A CA 1
ATOM 796 C C . SER A 1 102 ? -18.666 -10.988 25.261 1.00 73.88 102 SER A C 1
ATOM 798 O O . SER A 1 102 ? -18.208 -9.940 24.822 1.00 73.88 102 SER A O 1
ATOM 800 N N . THR A 1 103 ? -18.891 -12.026 24.466 1.00 67.06 103 THR A N 1
ATOM 801 C CA . THR A 1 103 ? -18.637 -12.002 23.018 1.00 67.06 103 THR A CA 1
ATOM 802 C C . THR A 1 103 ? -19.589 -11.079 22.246 1.00 67.06 103 THR A C 1
ATOM 804 O O . THR A 1 103 ? -19.394 -10.866 21.049 1.00 67.06 103 THR A O 1
ATOM 807 N N . ARG A 1 104 ? -20.601 -10.486 22.901 1.00 67.25 104 ARG A N 1
ATOM 808 C CA . ARG A 1 104 ? -21.563 -9.587 22.257 1.00 67.25 104 ARG A CA 1
ATOM 809 C C . ARG A 1 104 ? -20.864 -8.302 21.792 1.00 67.25 104 ARG A C 1
ATOM 811 O O . ARG A 1 104 ? -20.275 -7.568 22.590 1.00 67.25 104 ARG A O 1
ATOM 818 N N . LYS A 1 105 ? -20.956 -8.018 20.488 1.00 65.56 105 LYS A N 1
ATOM 819 C CA . LYS A 1 105 ? -20.561 -6.732 19.893 1.00 65.56 105 LYS A CA 1
ATOM 820 C C . LYS A 1 105 ? -21.400 -5.636 20.548 1.00 65.56 105 LYS A C 1
ATOM 822 O O . LYS A 1 105 ? -22.622 -5.659 20.450 1.00 65.56 105 LYS A O 1
ATOM 827 N N . LEU A 1 106 ? -20.746 -4.702 21.231 1.00 73.50 106 LEU A N 1
ATOM 828 C CA . LEU A 1 106 ? -21.426 -3.558 21.841 1.00 73.50 106 LEU A CA 1
ATOM 829 C C . LEU A 1 106 ? -21.725 -2.498 20.792 1.00 73.50 106 LEU A C 1
ATOM 831 O O . LEU A 1 106 ? -22.788 -1.893 20.787 1.00 73.50 106 LEU A O 1
ATOM 835 N N . THR A 1 107 ? -20.757 -2.266 19.911 1.00 76.69 107 THR A N 1
ATOM 836 C CA . THR A 1 107 ? -20.855 -1.293 18.832 1.00 76.69 107 THR A CA 1
ATOM 837 C C . THR A 1 107 ? -19.748 -1.552 17.810 1.00 76.69 107 THR A C 1
ATOM 839 O O . THR A 1 107 ? -18.817 -2.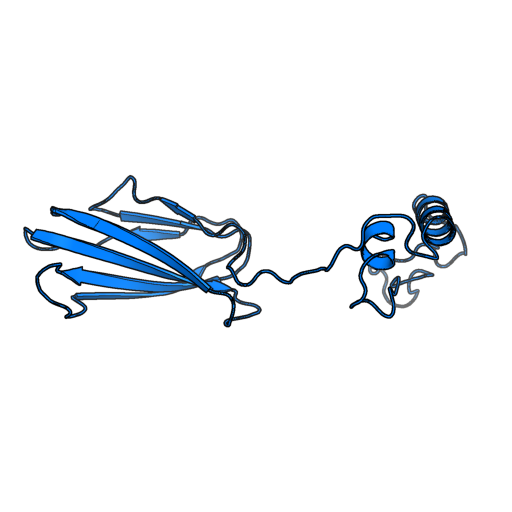334 18.046 1.00 76.69 107 THR A O 1
ATOM 842 N N . GLY A 1 108 ? -19.855 -0.911 16.656 1.00 84.75 108 GLY A N 1
ATOM 843 C CA . GLY A 1 108 ? -18.834 -0.917 15.628 1.00 84.75 108 GLY A CA 1
ATOM 844 C C . GLY A 1 108 ? -19.094 0.152 14.582 1.00 84.75 108 GLY A C 1
ATOM 845 O O . GLY A 1 108 ? -20.161 0.757 14.562 1.00 84.75 108 GLY A O 1
ATOM 846 N N . ALA A 1 109 ? -18.113 0.359 13.719 1.00 90.88 109 ALA A N 1
ATOM 847 C CA . ALA A 1 109 ? -18.204 1.265 12.585 1.00 90.88 109 ALA A CA 1
ATOM 848 C C . ALA A 1 109 ? -17.578 0.593 11.365 1.00 90.88 109 ALA A C 1
ATOM 850 O O . ALA A 1 109 ? -16.647 -0.197 11.517 1.00 90.88 109 ALA A O 1
ATOM 851 N N . ALA A 1 110 ? -18.077 0.910 10.178 1.00 94.06 110 ALA A N 1
ATOM 852 C CA . ALA A 1 110 ? -17.466 0.510 8.921 1.00 94.06 110 ALA A CA 1
ATOM 853 C C . ALA A 1 110 ? -17.483 1.693 7.952 1.00 94.06 110 ALA A C 1
ATOM 855 O O . ALA A 1 110 ? -18.354 2.558 8.056 1.00 94.06 110 ALA A O 1
ATOM 856 N N . GLY A 1 111 ? -16.514 1.743 7.046 1.00 94.88 111 GLY A N 1
ATOM 857 C CA . GLY A 1 111 ? -16.390 2.838 6.091 1.00 94.88 111 GLY A CA 1
ATOM 858 C C . GLY A 1 111 ? -15.092 2.773 5.299 1.00 94.88 111 GLY A C 1
ATOM 859 O O . GLY A 1 111 ? -14.442 1.729 5.245 1.00 94.88 111 GLY A O 1
ATOM 860 N N . GLN A 1 112 ? -14.724 3.901 4.698 1.00 96.25 112 GLN A N 1
ATOM 861 C CA . GLN A 1 112 ? -13.527 4.053 3.874 1.00 96.25 112 GLN A CA 1
ATOM 862 C C . GLN A 1 112 ? -12.582 5.108 4.456 1.00 96.25 112 GLN A C 1
ATOM 864 O O . GLN A 1 112 ? -13.013 6.035 5.147 1.00 96.25 112 GLN A O 1
ATOM 869 N N . GLY A 1 113 ? -11.290 4.940 4.198 1.00 95.38 113 GLY A N 1
ATOM 870 C CA . GLY A 1 113 ? -10.232 5.877 4.537 1.00 95.38 113 GLY A CA 1
ATOM 871 C C . GLY A 1 113 ? -9.292 6.074 3.353 1.00 95.38 113 GLY A C 1
ATOM 872 O O . GLY A 1 113 ? -9.046 5.160 2.569 1.00 95.38 113 GLY A O 1
ATOM 873 N N . GLU A 1 114 ? -8.776 7.291 3.228 1.00 95.81 114 GLU A N 1
ATOM 874 C CA . GLU A 1 114 ? -7.878 7.675 2.142 1.00 95.81 114 GLU A CA 1
ATOM 875 C C . GLU A 1 114 ? -6.415 7.358 2.474 1.00 95.81 114 GLU A C 1
ATOM 877 O O . GLU A 1 114 ? -5.997 7.348 3.640 1.00 95.81 114 GLU A O 1
ATOM 882 N N . ALA A 1 115 ? -5.619 7.169 1.421 1.00 96.00 115 ALA A N 1
ATOM 883 C CA . ALA A 1 115 ? -4.182 6.975 1.523 1.00 96.00 115 ALA A CA 1
ATOM 884 C C . ALA A 1 115 ? -3.510 8.122 2.288 1.00 96.00 115 ALA A C 1
ATOM 886 O O . ALA A 1 115 ? -3.770 9.302 2.050 1.00 96.00 115 ALA A O 1
ATOM 887 N N . ALA A 1 116 ? -2.608 7.765 3.198 1.00 95.00 116 ALA A N 1
ATOM 888 C CA . ALA A 1 116 ? -1.781 8.688 3.961 1.00 95.00 116 ALA A CA 1
ATOM 889 C C . ALA A 1 116 ? -2.569 9.751 4.763 1.00 95.00 116 ALA A C 1
ATOM 891 O O . ALA A 1 116 ? -2.018 10.805 5.103 1.00 95.00 116 ALA A O 1
ATOM 892 N N . ARG A 1 117 ? -3.828 9.473 5.131 1.00 96.38 117 ARG A N 1
ATOM 893 C CA . ARG A 1 117 ? -4.639 10.334 6.005 1.00 96.38 117 ARG A CA 1
ATOM 894 C C . ARG A 1 117 ? -5.019 9.634 7.302 1.00 96.38 117 ARG A C 1
ATOM 896 O O . ARG A 1 117 ? -5.343 8.450 7.325 1.00 96.38 117 ARG A O 1
ATOM 903 N N . ASP A 1 118 ? -4.963 10.389 8.395 1.00 96.69 118 ASP A N 1
ATOM 904 C CA . ASP A 1 118 ? -5.315 9.889 9.720 1.00 96.69 118 ASP A CA 1
ATOM 905 C C . ASP A 1 118 ? -6.834 9.969 9.918 1.00 96.69 118 ASP A C 1
ATOM 907 O O . ASP A 1 118 ? -7.436 11.039 9.821 1.00 96.69 118 ASP A O 1
ATOM 911 N N . LEU A 1 119 ? -7.447 8.837 10.251 1.00 96.69 119 LEU A N 1
ATOM 912 C CA . LEU A 1 119 ? -8.862 8.727 10.574 1.00 96.69 119 LEU A CA 1
ATOM 913 C C . LEU A 1 119 ? -9.050 8.605 12.090 1.00 96.69 119 LEU A C 1
ATOM 915 O O . LEU A 1 119 ? -8.581 7.652 12.719 1.00 96.69 119 LEU A O 1
ATOM 919 N N . LEU A 1 120 ? -9.748 9.577 12.681 1.00 96.69 120 LEU A N 1
ATOM 920 C CA . LEU A 1 120 ? -10.043 9.618 14.113 1.00 96.69 120 LEU A CA 1
ATOM 921 C C . LEU A 1 120 ? -11.341 8.883 14.442 1.00 96.69 120 LEU A C 1
ATOM 923 O O . LEU A 1 120 ? -12.431 9.325 14.087 1.00 96.69 120 LEU A O 1
ATOM 927 N N . PHE A 1 121 ? -11.227 7.836 15.252 1.00 95.38 121 PHE A N 1
ATOM 928 C CA . PHE A 1 121 ? -12.367 7.129 15.818 1.00 95.38 121 PHE A CA 1
ATOM 929 C C . PHE A 1 121 ? -12.629 7.605 17.237 1.00 95.38 121 PHE A C 1
ATOM 931 O O . PHE A 1 121 ? -11.837 7.348 18.144 1.00 95.38 121 PHE A O 1
ATOM 938 N N . LYS A 1 122 ? -13.758 8.283 17.447 1.00 94.50 122 LYS A N 1
ATOM 939 C CA . LYS A 1 122 ? -14.244 8.624 18.788 1.00 94.50 122 LYS A CA 1
ATOM 940 C C . LYS A 1 122 ? -15.033 7.448 19.351 1.00 94.50 122 LYS A C 1
ATOM 942 O O . LYS A 1 122 ? -15.925 6.919 18.695 1.00 94.50 122 LYS A O 1
ATOM 947 N N . LEU A 1 123 ? -14.698 7.044 20.570 1.00 90.94 123 LEU A N 1
ATOM 948 C CA . LEU A 1 123 ? -15.378 5.958 21.261 1.00 90.94 123 LEU A CA 1
ATOM 949 C C . LEU A 1 123 ? -16.617 6.494 21.989 1.00 90.94 123 LEU A C 1
ATOM 951 O O . LEU A 1 123 ? -16.562 7.586 22.566 1.00 90.94 123 LEU A O 1
ATOM 955 N N . PRO A 1 124 ? -17.734 5.745 22.002 1.00 88.19 124 PRO A N 1
ATOM 956 C CA . PRO A 1 124 ? -18.891 6.131 22.791 1.00 88.19 124 PRO A CA 1
ATOM 957 C C . PRO A 1 124 ? -18.576 6.043 24.286 1.00 88.19 124 PRO A C 1
ATOM 959 O O . PRO A 1 124 ? -17.597 5.433 24.726 1.00 88.19 124 PRO A O 1
ATOM 962 N N . ARG A 1 125 ? -19.448 6.628 25.106 1.00 88.31 125 ARG A N 1
ATOM 963 C CA . ARG A 1 125 ? -19.353 6.489 26.558 1.00 88.31 125 ARG A CA 1
ATOM 964 C C . ARG A 1 125 ? -19.735 5.052 26.972 1.00 88.31 125 ARG A C 1
ATOM 966 O O . ARG A 1 125 ? -20.910 4.736 27.066 1.00 88.31 125 ARG A O 1
ATOM 973 N N . LEU A 1 126 ? -18.743 4.201 27.254 1.00 87.62 126 LEU A N 1
ATOM 974 C CA . LEU A 1 126 ? -18.909 2.827 27.772 1.00 87.62 126 LEU A CA 1
ATOM 975 C C . LEU A 1 126 ? -18.984 2.730 29.314 1.00 87.62 126 LEU A C 1
ATOM 977 O O . LEU A 1 126 ? -18.211 3.369 30.014 1.00 87.62 126 LEU A O 1
ATOM 981 N N . ASN A 1 127 ? -19.838 1.895 29.893 1.00 88.38 127 ASN A N 1
ATOM 982 C CA . ASN A 1 127 ? -19.852 1.719 31.357 1.00 88.38 127 ASN A CA 1
ATOM 983 C C . ASN A 1 127 ? -18.517 1.175 31.901 1.00 88.38 127 ASN A C 1
ATOM 985 O O . ASN A 1 127 ? -17.686 0.688 31.131 1.00 88.38 127 ASN A O 1
ATOM 989 N N . HIS A 1 128 ? -18.320 1.216 33.220 1.00 90.19 128 HIS A N 1
ATOM 990 C CA . HIS A 1 128 ? -17.091 0.702 33.821 1.00 90.19 128 HIS A CA 1
ATOM 991 C C . HIS A 1 128 ? -16.854 -0.776 33.449 1.00 90.19 128 HIS A C 1
ATOM 993 O O . HIS A 1 128 ? -17.775 -1.610 33.464 1.00 90.19 128 HIS A O 1
ATOM 999 N N . GLY A 1 129 ? -15.623 -1.108 33.066 1.00 90.88 129 GLY A N 1
ATOM 1000 C CA . GLY A 1 129 ? -15.241 -2.472 32.707 1.00 90.88 129 GLY A CA 1
ATOM 1001 C C . GLY A 1 129 ? -14.095 -2.581 31.706 1.00 90.88 129 GLY A C 1
ATOM 1002 O O . GLY A 1 129 ? -13.524 -1.594 31.251 1.00 90.88 129 GLY A O 1
ATOM 1003 N N . ALA A 1 130 ? -13.759 -3.826 31.362 1.00 93.50 130 ALA A N 1
ATOM 1004 C CA . ALA A 1 130 ? -12.721 -4.151 30.390 1.00 93.50 130 ALA A CA 1
ATOM 1005 C C . ALA A 1 130 ? -13.316 -4.416 29.000 1.00 93.50 130 ALA A C 1
ATOM 1007 O O . ALA A 1 130 ? -14.272 -5.184 28.850 1.00 93.50 130 ALA A O 1
ATOM 1008 N N . TYR A 1 131 ? -12.702 -3.819 27.984 1.00 93.50 131 TYR A N 1
ATOM 1009 C CA . TYR A 1 131 ? -13.136 -3.867 26.592 1.00 93.50 131 TYR A CA 1
ATOM 1010 C C . TYR A 1 131 ? -11.982 -4.244 25.669 1.00 93.50 131 TYR A C 1
ATOM 1012 O O . TYR A 1 131 ? -10.810 -4.044 25.998 1.00 93.50 131 TYR A O 1
ATOM 1020 N N . ARG A 1 132 ? -12.328 -4.750 24.486 1.00 94.62 132 ARG A N 1
ATOM 1021 C CA . ARG A 1 132 ? -11.414 -4.964 23.367 1.00 94.62 132 ARG A CA 1
ATOM 1022 C C . ARG A 1 132 ? -11.928 -4.202 22.155 1.00 94.62 132 ARG A C 1
ATOM 1024 O O . ARG A 1 132 ? -13.078 -4.377 21.761 1.00 94.62 132 ARG A O 1
ATOM 1031 N N . VAL A 1 133 ? -11.067 -3.381 21.563 1.00 95.00 133 VAL A N 1
ATOM 1032 C CA . VAL A 1 133 ? -11.280 -2.823 20.226 1.00 95.00 133 VAL A CA 1
ATOM 1033 C C . VAL A 1 133 ? -10.515 -3.670 19.217 1.00 95.00 133 VAL A C 1
ATOM 1035 O O . VAL A 1 133 ? -9.349 -3.990 19.442 1.00 95.00 133 VAL A O 1
ATOM 1038 N N . THR A 1 134 ? -11.186 -4.048 18.133 1.00 96.44 134 THR A N 1
ATOM 1039 C CA . THR A 1 134 ? -10.614 -4.734 16.970 1.00 96.44 134 THR A CA 1
ATOM 1040 C C . THR A 1 134 ? -10.831 -3.846 15.753 1.00 96.44 134 THR A C 1
ATOM 1042 O O . THR A 1 134 ? -11.946 -3.370 15.551 1.00 96.44 134 THR A O 1
ATOM 1045 N N . VAL A 1 135 ? -9.783 -3.609 14.973 1.00 97.56 135 VAL A N 1
ATOM 1046 C CA . VAL A 1 135 ? -9.810 -2.802 13.749 1.00 97.56 135 VAL A CA 1
ATOM 1047 C C . VAL A 1 135 ? -9.283 -3.676 12.622 1.00 97.56 135 VAL A C 1
ATOM 1049 O O . VAL A 1 135 ? -8.111 -4.039 12.652 1.00 97.56 135 VAL A O 1
ATOM 1052 N N . ALA A 1 136 ? -10.127 -4.031 11.661 1.00 97.81 136 ALA A N 1
ATOM 1053 C CA . ALA A 1 136 ? -9.725 -4.713 10.436 1.00 97.81 136 ALA A CA 1
ATOM 1054 C C . ALA A 1 136 ? -9.692 -3.695 9.296 1.00 97.81 136 ALA A C 1
ATOM 1056 O O . ALA A 1 136 ? -10.662 -2.964 9.111 1.00 97.81 136 ALA A O 1
ATOM 1057 N N . LEU A 1 137 ? -8.580 -3.628 8.567 1.00 98.25 137 LEU A N 1
ATOM 1058 C CA . LEU A 1 137 ? -8.437 -2.824 7.355 1.00 98.25 137 LEU A CA 1
ATOM 1059 C C . LEU A 1 137 ? -8.334 -3.755 6.154 1.00 98.25 137 LEU A C 1
ATOM 1061 O O . LEU A 1 137 ? -7.579 -4.725 6.220 1.00 98.25 137 LEU A O 1
ATOM 1065 N N . HIS A 1 138 ? -9.033 -3.428 5.072 1.00 98.00 138 HIS A N 1
ATOM 1066 C CA . HIS A 1 138 ? -8.955 -4.114 3.784 1.00 98.00 138 HIS A CA 1
ATOM 1067 C C . HIS A 1 138 ? -8.460 -3.131 2.725 1.00 98.00 138 HIS A C 1
ATOM 1069 O O . HIS A 1 138 ? -8.955 -2.002 2.673 1.00 98.00 138 HIS A O 1
ATOM 1075 N N . ALA A 1 139 ? -7.509 -3.539 1.883 1.00 97.56 139 ALA A N 1
ATOM 1076 C CA . ALA A 1 139 ? -7.013 -2.666 0.820 1.00 97.56 139 ALA A CA 1
ATOM 1077 C C . ALA A 1 139 ? -8.129 -2.410 -0.203 1.00 97.56 139 ALA A C 1
ATOM 1079 O O . ALA A 1 139 ? -8.830 -3.337 -0.608 1.00 97.56 139 ALA A O 1
ATOM 1080 N N . GLU A 1 140 ? -8.296 -1.159 -0.629 1.00 94.75 140 GLU A N 1
ATOM 1081 C CA . GLU A 1 140 ? -9.394 -0.760 -1.520 1.00 94.75 140 GLU A CA 1
ATOM 1082 C C . GLU A 1 140 ? -9.332 -1.473 -2.878 1.00 94.75 140 GLU A C 1
ATOM 1084 O O . GLU A 1 140 ? -10.342 -1.961 -3.377 1.00 94.75 140 GLU A O 1
ATOM 1089 N N . THR A 1 141 ? -8.133 -1.602 -3.444 1.00 91.75 141 THR A N 1
ATOM 1090 C CA . THR A 1 141 ? -7.908 -2.219 -4.760 1.00 91.75 141 THR A CA 1
ATOM 1091 C C . THR A 1 141 ? -7.789 -3.743 -4.713 1.00 91.75 141 THR A C 1
ATOM 1093 O O . THR A 1 141 ? -7.766 -4.390 -5.758 1.00 91.75 141 THR A O 1
ATOM 1096 N N . ASN A 1 142 ? -7.706 -4.338 -3.519 1.00 92.44 142 ASN A N 1
ATOM 1097 C CA . ASN A 1 142 ? -7.667 -5.785 -3.321 1.00 92.44 142 ASN A CA 1
ATOM 1098 C C . ASN A 1 142 ? -8.136 -6.131 -1.899 1.00 92.44 142 ASN A C 1
ATOM 1100 O O . ASN A 1 142 ? -7.342 -6.211 -0.960 1.00 92.44 142 ASN A O 1
ATOM 1104 N N . VAL A 1 143 ? -9.437 -6.385 -1.760 1.00 91.56 143 VAL A N 1
ATOM 1105 C CA . VAL A 1 143 ? -10.095 -6.642 -0.466 1.00 91.56 143 VAL A CA 1
ATOM 1106 C C . VAL A 1 143 ? -9.618 -7.911 0.249 1.00 91.56 143 VAL A C 1
ATOM 1108 O O . VAL A 1 143 ? -9.848 -8.055 1.453 1.00 91.56 143 VAL A O 1
ATOM 1111 N N . GLY A 1 144 ? -8.939 -8.817 -0.467 1.00 93.31 144 GLY A N 1
ATOM 1112 C CA . GLY A 1 144 ? -8.302 -10.003 0.108 1.00 93.31 144 GLY A CA 1
ATOM 1113 C C . GLY A 1 144 ? -7.076 -9.672 0.961 1.00 93.31 144 GLY A C 1
ATOM 1114 O O . GLY A 1 144 ? -6.680 -10.480 1.797 1.00 93.31 144 GLY A O 1
ATOM 1115 N N . ARG A 1 145 ? -6.500 -8.473 0.801 1.00 96.75 145 ARG A N 1
ATOM 1116 C CA . ARG A 1 145 ? -5.403 -7.989 1.638 1.00 96.75 145 ARG A CA 1
ATOM 1117 C C . ARG A 1 145 ? -5.938 -7.352 2.904 1.00 96.75 145 ARG A C 1
ATOM 1119 O O . ARG A 1 145 ? -6.579 -6.301 2.843 1.00 96.75 145 ARG A O 1
ATOM 1126 N N . VAL A 1 146 ? -5.631 -7.955 4.048 1.00 97.56 146 VAL A N 1
ATOM 1127 C CA . VAL A 1 146 ? -6.221 -7.568 5.334 1.00 97.56 146 VAL A CA 1
ATOM 1128 C C . VAL A 1 146 ? -5.146 -7.339 6.384 1.00 97.56 146 VAL A C 1
ATOM 1130 O O . VAL A 1 146 ? -4.247 -8.156 6.566 1.00 97.56 146 VAL A O 1
ATOM 1133 N N . THR A 1 147 ? -5.278 -6.253 7.142 1.00 98.19 147 THR A N 1
ATOM 1134 C CA . THR A 1 147 ? -4.467 -6.012 8.341 1.00 98.19 147 THR A CA 1
ATOM 1135 C C . THR A 1 147 ? -5.385 -5.796 9.535 1.00 98.19 147 THR A C 1
ATOM 1137 O O . THR A 1 147 ? -6.204 -4.880 9.536 1.00 98.19 147 THR A O 1
ATOM 1140 N N . THR A 1 148 ? -5.247 -6.628 10.571 1.00 98.00 148 THR A N 1
ATOM 1141 C CA . THR A 1 148 ? -6.070 -6.538 11.785 1.00 98.00 148 THR A CA 1
ATOM 1142 C C . THR A 1 148 ? -5.248 -6.084 12.986 1.00 98.00 148 THR A C 1
ATOM 1144 O O . THR A 1 148 ? -4.179 -6.618 13.266 1.00 98.00 148 THR A O 1
ATOM 1147 N N . PHE A 1 149 ? -5.790 -5.132 13.741 1.00 98.06 149 PHE A N 1
ATOM 1148 C CA . PHE A 1 149 ? -5.239 -4.623 14.991 1.00 98.06 149 PHE A CA 1
ATOM 1149 C C . PHE A 1 149 ? -6.209 -4.889 16.134 1.00 98.06 149 PHE A C 1
ATOM 1151 O O . PHE A 1 149 ? -7.426 -4.841 15.961 1.00 98.06 149 PHE A O 1
ATOM 1158 N N . SER A 1 150 ? -5.687 -5.144 17.330 1.00 96.38 150 SER A N 1
ATOM 1159 C CA . SER A 1 150 ? -6.506 -5.319 18.528 1.00 96.38 150 SER A CA 1
ATOM 1160 C C . SER A 1 150 ? -5.840 -4.707 19.749 1.00 96.38 150 SER A C 1
ATOM 1162 O O . SER A 1 150 ? -4.633 -4.843 19.944 1.00 96.38 150 SER A O 1
ATOM 1164 N N . ARG A 1 151 ? -6.631 -4.055 20.603 1.00 97.00 151 ARG A N 1
ATOM 1165 C CA . ARG A 1 151 ? -6.155 -3.517 21.882 1.00 97.00 151 ARG A CA 1
ATOM 1166 C C . ARG A 1 151 ? -7.223 -3.646 22.955 1.00 97.00 151 ARG A C 1
ATOM 1168 O O . ARG A 1 151 ? -8.396 -3.362 22.724 1.00 97.00 151 ARG A O 1
ATOM 1175 N N . THR A 1 152 ? -6.808 -4.060 24.146 1.00 95.62 152 THR A N 1
ATOM 1176 C CA . THR A 1 152 ? -7.662 -4.063 25.336 1.00 95.62 152 THR A CA 1
ATOM 1177 C C . THR A 1 152 ? -7.499 -2.771 26.124 1.00 95.62 152 THR A C 1
ATOM 1179 O O . THR A 1 152 ? -6.393 -2.236 26.215 1.00 95.62 152 THR A O 1
ATOM 1182 N N . PHE A 1 153 ? -8.580 -2.290 26.730 1.00 94.12 153 PHE A N 1
ATOM 1183 C CA . PHE A 1 153 ? -8.572 -1.112 27.595 1.00 94.12 153 PHE A CA 1
ATOM 1184 C C . PHE A 1 153 ? -9.634 -1.223 28.692 1.00 94.12 153 PHE A C 1
ATOM 1186 O O . PHE A 1 153 ? -10.536 -2.059 28.618 1.00 94.12 153 PHE A O 1
ATOM 1193 N N . ARG A 1 154 ? -9.518 -0.379 29.719 1.00 92.19 154 ARG A N 1
ATOM 1194 C CA . ARG A 1 154 ? -10.523 -0.231 30.777 1.00 92.19 154 ARG A CA 1
ATOM 1195 C C . ARG A 1 154 ? -11.151 1.158 30.700 1.00 92.19 154 ARG A C 1
ATOM 1197 O O . ARG A 1 154 ? -10.485 2.108 30.285 1.00 92.19 154 ARG A O 1
ATOM 1204 N N . ARG A 1 155 ? -12.422 1.249 31.067 1.00 86.44 155 ARG A N 1
ATOM 1205 C CA . ARG A 1 155 ? -13.140 2.499 31.326 1.00 86.44 155 ARG A CA 1
ATOM 1206 C C . ARG A 1 155 ? -13.750 2.427 32.711 1.00 86.44 155 ARG A C 1
ATOM 1208 O O . ARG A 1 155 ? -14.027 1.281 33.133 1.00 86.44 155 ARG A O 1
#

Secondary structure (DSSP, 8-state):
-HHHHHT-TT------S-SB--SS-TT----SB-TTSPBPTHHHHHHHHHHHTSS--S--------SS-TT-EEE-TTTTTEEEEE-SS-EEEEEEEEETTEEEEEEEEEEEE-TT-PEEEEPP-PPSSEEEEEEEEEETTEEEEEEEEEEEEE-

Foldseek 3Di:
DLLLLLQAPVRPDDDQPPCEADPVDVPRHSHQAYPVRHGDPCNVVVVVSCVVRVHRPDHRDHDDDALAQAQWDKAPPPPPFKIKTAGQAKKKKKKFKDFPVDPDTPDIDIDIDGHPDIDIGTDDDDDFHKMKIKMWIAGPVGRSRIDIDMDMDTD

Sequence (155 aa):
MIAMMACDPNVALLNFSHAVDETNLPAWQSGLVLPNGTRRASFPAVRDAIMVNHECKGKLVEWRHTDRVVGARVSFKTLPRSFLVRADEGFSYEVKITRMSSTRKLTGAAGQGEAARDLLFKLPRLNHGAYRVTVALHAETNVGRVTTFSRTFRR

pLDDT: mean 90.91, std 7.43, range [63.78, 98.25]